Protein AF-A0A957V9G7-F1 (afdb_monomer_lite)

Secondary structure (DSSP, 8-state):
-HHHHHHHHHHHHHHHTT-----SS-THHHHHHTS-S-----HHHHHHHHHHSTT------TT------------TT-TTHHHHHHHHHHHTSHHHHHHHHHHS-PPP--HHHHHHHH--

pLDDT: mean 94.63, std 2.36, range [88.06, 98.31]

Structure (mmCIF, N/CA/C/O backbone):
data_AF-A0A957V9G7-F1
#
_entry.id   AF-A0A957V9G7-F1
#
loop_
_atom_site.group_PDB
_atom_site.id
_atom_site.type_symbol
_atom_site.label_atom_id
_atom_site.label_alt_id
_atom_site.label_comp_id
_atom_site.label_asym_id
_atom_site.label_entity_id
_atom_site.label_seq_id
_atom_site.pdbx_PDB_ins_code
_atom_site.Cartn_x
_atom_site.Cartn_y
_atom_site.Cartn_z
_atom_site.occupancy
_atom_site.B_iso_or_equiv
_atom_site.auth_seq_id
_atom_site.auth_comp_id
_atom_site.auth_asym_id
_atom_site.auth_atom_id
_atom_site.pdbx_PDB_model_num
ATOM 1 N N . ASP A 1 1 ? 14.488 5.358 18.021 1.00 90.38 1 ASP A N 1
ATOM 2 C CA . ASP A 1 1 ? 15.607 5.145 18.964 1.00 90.38 1 ASP A CA 1
ATOM 3 C C . ASP A 1 1 ? 15.420 3.796 19.667 1.00 90.38 1 ASP A C 1
ATOM 5 O O . ASP A 1 1 ? 14.265 3.418 19.847 1.00 90.38 1 ASP A O 1
ATOM 9 N N . PRO A 1 2 ? 16.468 3.034 20.044 1.00 94.69 2 PRO A N 1
ATOM 10 C CA . PRO A 1 2 ? 16.314 1.874 20.930 1.00 94.69 2 PRO A CA 1
ATOM 11 C C . PRO A 1 2 ? 15.435 2.131 22.168 1.00 94.69 2 PRO A C 1
ATOM 13 O O . PRO A 1 2 ? 14.643 1.268 22.539 1.00 94.69 2 PRO A O 1
ATOM 16 N N . ALA A 1 3 ? 15.506 3.324 22.765 1.00 96.50 3 ALA A N 1
ATOM 17 C CA . ALA A 1 3 ? 14.647 3.716 23.879 1.00 96.50 3 ALA A CA 1
ATOM 18 C C . ALA A 1 3 ? 13.158 3.788 23.485 1.00 96.50 3 ALA A C 1
ATOM 20 O O . ALA A 1 3 ? 12.301 3.333 24.242 1.00 96.50 3 ALA A O 1
ATOM 21 N N . ASP A 1 4 ? 12.842 4.285 22.284 1.00 95.44 4 ASP A N 1
ATOM 22 C CA . ASP A 1 4 ? 11.466 4.300 21.765 1.00 95.44 4 ASP A CA 1
ATOM 23 C C . ASP A 1 4 ? 10.943 2.878 21.524 1.00 95.44 4 ASP A C 1
ATOM 25 O O . ASP A 1 4 ? 9.774 2.594 21.783 1.00 95.44 4 ASP A O 1
ATOM 29 N N . LEU A 1 5 ? 11.810 1.975 21.042 1.00 95.75 5 LEU A N 1
ATOM 30 C CA . LEU A 1 5 ? 11.458 0.574 20.793 1.00 95.75 5 LEU A CA 1
ATOM 31 C C . LEU A 1 5 ? 11.106 -0.160 22.095 1.00 95.75 5 LEU A C 1
ATOM 33 O O . LEU A 1 5 ? 10.117 -0.891 22.144 1.00 95.75 5 LEU A O 1
ATOM 37 N N . GLU A 1 6 ? 11.858 0.076 23.170 1.00 96.69 6 GLU A N 1
ATOM 38 C CA . GLU A 1 6 ? 11.516 -0.471 24.487 1.00 96.69 6 GLU A CA 1
ATOM 39 C C . GLU A 1 6 ? 10.231 0.157 25.050 1.00 96.69 6 GLU A C 1
ATOM 41 O O . GLU A 1 6 ? 9.408 -0.540 25.645 1.00 96.69 6 GLU A O 1
ATOM 46 N N . ALA A 1 7 ? 9.999 1.451 24.805 1.00 96.38 7 ALA A N 1
ATOM 47 C CA . ALA A 1 7 ? 8.793 2.141 25.258 1.00 96.38 7 ALA A CA 1
ATOM 48 C C . ALA A 1 7 ? 7.510 1.708 24.513 1.00 96.38 7 ALA A C 1
ATOM 50 O O . ALA A 1 7 ? 6.430 1.694 25.111 1.00 96.38 7 ALA A O 1
ATOM 51 N N . ILE A 1 8 ? 7.593 1.358 23.222 1.00 96.50 8 ILE A N 1
ATOM 52 C CA . ILE A 1 8 ? 6.430 0.950 22.409 1.00 96.50 8 ILE A CA 1
ATOM 53 C C . ILE A 1 8 ? 6.063 -0.526 22.603 1.00 96.50 8 ILE A C 1
ATOM 55 O O . ILE A 1 8 ? 4.892 -0.891 22.503 1.00 96.50 8 ILE A O 1
ATOM 59 N N . LYS A 1 9 ? 7.039 -1.377 22.936 1.00 96.75 9 LYS A N 1
ATOM 60 C CA . LYS A 1 9 ? 6.864 -2.824 23.107 1.00 96.75 9 LYS A CA 1
ATOM 61 C C . LYS A 1 9 ? 5.698 -3.230 24.025 1.00 96.75 9 LYS A C 1
ATOM 63 O O . LYS A 1 9 ? 4.882 -4.037 23.577 1.00 96.75 9 LYS A O 1
ATOM 68 N N . PRO A 1 10 ? 5.537 -2.701 25.258 1.00 97.50 10 PRO A N 1
ATOM 69 C CA . PRO A 1 10 ? 4.394 -3.067 26.099 1.00 97.50 10 PRO A CA 1
ATOM 70 C C . PRO A 1 10 ? 3.053 -2.653 25.477 1.00 97.50 10 PRO A C 1
ATOM 72 O O . PRO A 1 10 ? 2.090 -3.410 25.554 1.00 97.50 10 PRO A O 1
ATOM 75 N N . LYS A 1 11 ? 3.000 -1.507 24.784 1.00 96.94 11 LYS A N 1
ATOM 76 C CA . LYS A 1 11 ? 1.785 -1.049 24.093 1.00 96.94 11 LYS A CA 1
ATOM 77 C C . LYS A 1 11 ? 1.403 -1.987 22.948 1.00 96.94 11 LYS A C 1
ATOM 79 O O . LYS A 1 11 ? 0.229 -2.302 22.789 1.00 96.94 11 LYS A O 1
ATOM 84 N N . LEU A 1 12 ? 2.385 -2.468 22.183 1.00 96.06 12 LEU A N 1
ATOM 85 C CA . LEU A 1 12 ? 2.150 -3.462 21.131 1.00 96.06 12 LEU A CA 1
ATOM 86 C C . LEU A 1 12 ? 1.688 -4.802 21.712 1.00 96.06 12 LEU A C 1
ATOM 88 O O . LEU A 1 12 ? 0.778 -5.409 21.162 1.00 96.06 12 LEU A O 1
ATOM 92 N N . HIS A 1 13 ? 2.254 -5.246 22.838 1.00 96.94 13 HIS A N 1
ATOM 93 C CA . HIS A 1 13 ? 1.790 -6.463 23.513 1.00 96.94 13 HIS A CA 1
ATOM 94 C C . HIS A 1 13 ? 0.329 -6.378 23.962 1.00 96.94 13 HIS A C 1
ATOM 96 O O . HIS A 1 13 ? -0.375 -7.386 23.918 1.00 96.94 13 HIS A O 1
ATOM 102 N N . ASP A 1 14 ? -0.129 -5.203 24.389 1.00 97.50 14 ASP A N 1
ATOM 103 C CA . ASP A 1 14 ? -1.538 -4.994 24.709 1.00 97.50 14 ASP A CA 1
ATOM 104 C C . ASP A 1 14 ? -2.408 -4.919 23.451 1.00 97.50 14 ASP A C 1
ATOM 106 O O . ASP A 1 14 ? -3.456 -5.560 23.416 1.00 97.50 14 ASP A O 1
ATOM 110 N N . LEU A 1 15 ? -1.950 -4.230 22.400 1.00 95.69 15 LEU A N 1
ATOM 111 C CA . LEU A 1 15 ? -2.662 -4.131 21.122 1.00 95.69 15 LEU A CA 1
ATOM 112 C C . LEU A 1 15 ? -2.888 -5.502 20.473 1.00 95.69 15 LEU A C 1
ATOM 114 O O . LEU A 1 15 ? -4.001 -5.797 20.055 1.00 95.69 15 LEU A O 1
ATOM 118 N N . VAL A 1 16 ? -1.857 -6.353 20.423 1.00 96.50 16 VAL A N 1
ATOM 119 C CA . VAL A 1 16 ? -1.905 -7.675 19.768 1.00 96.50 16 VAL A CA 1
ATOM 120 C C . VAL A 1 16 ? -3.017 -8.566 20.330 1.00 96.50 16 VAL A C 1
ATOM 122 O O . VAL A 1 16 ? -3.551 -9.393 19.604 1.00 96.50 16 VAL A O 1
ATOM 125 N N . LYS A 1 17 ? -3.421 -8.383 21.593 1.00 96.19 17 LYS A N 1
ATOM 126 C CA . LYS A 1 17 ? -4.532 -9.143 22.197 1.00 96.19 17 LYS A CA 1
ATOM 127 C C . LYS A 1 17 ? -5.887 -8.853 21.543 1.00 96.19 17 LYS A C 1
ATOM 129 O O . LYS A 1 17 ? -6.791 -9.667 21.676 1.00 96.19 17 LYS A O 1
ATOM 134 N N . ALA A 1 18 ? -6.029 -7.695 20.899 1.00 95.19 18 ALA A N 1
ATOM 135 C CA . ALA A 1 18 ? -7.222 -7.278 20.169 1.00 95.19 18 ALA A CA 1
ATOM 136 C C . AL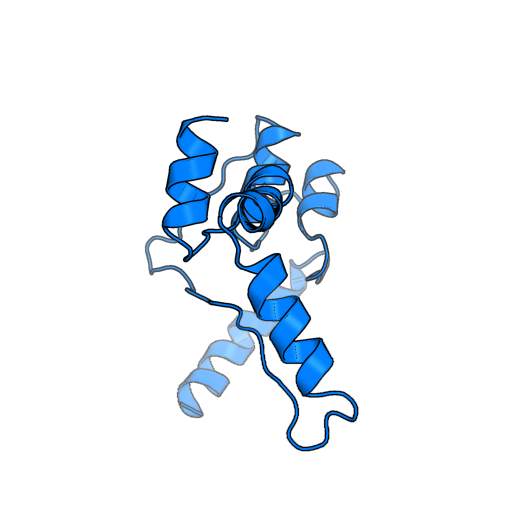A A 1 18 ? -7.070 -7.435 18.645 1.00 95.19 18 ALA A C 1
ATOM 138 O O . ALA A 1 18 ? -7.964 -7.038 17.903 1.00 95.19 18 ALA A O 1
ATOM 139 N N . VAL A 1 19 ? -5.939 -7.967 18.166 1.00 95.88 19 VAL A N 1
ATOM 140 C CA . VAL A 1 19 ? -5.715 -8.193 16.736 1.00 95.88 19 VAL A CA 1
ATOM 141 C C . VAL A 1 19 ? -6.269 -9.557 16.353 1.00 95.88 19 VAL A C 1
ATOM 143 O O . VAL A 1 19 ? -5.783 -10.577 16.834 1.00 95.88 19 VAL A O 1
ATOM 146 N N . GLU A 1 20 ? -7.246 -9.558 15.451 1.00 95.12 20 GLU A N 1
ATOM 147 C CA . GLU A 1 20 ? -7.819 -10.789 14.898 1.00 95.12 20 GLU A CA 1
ATOM 148 C C . GLU A 1 20 ? -6.851 -11.472 13.920 1.00 95.12 20 GLU A C 1
ATOM 150 O O . GLU A 1 20 ? -6.634 -12.680 13.975 1.00 95.12 20 GLU A O 1
ATOM 155 N N . LEU A 1 21 ? -6.217 -10.694 13.037 1.00 95.31 21 LEU A N 1
ATOM 156 C CA . LEU A 1 21 ? -5.309 -11.214 12.017 1.00 95.31 21 LEU A CA 1
ATOM 157 C C . LEU A 1 21 ? -4.264 -10.190 11.579 1.00 95.31 21 LEU A C 1
ATOM 159 O O . LEU A 1 21 ? -4.445 -8.978 11.698 1.00 95.31 21 LEU A O 1
ATOM 163 N N . PHE A 1 22 ? -3.185 -10.714 11.004 1.00 96.25 22 PHE A N 1
ATOM 164 C CA . PHE A 1 22 ? -2.185 -9.947 10.274 1.00 96.25 22 PHE A CA 1
ATOM 165 C C . PHE A 1 22 ? -2.221 -10.377 8.812 1.00 96.25 22 PHE A C 1
ATOM 167 O O . PHE A 1 22 ? -1.896 -11.521 8.498 1.00 96.25 22 PHE A O 1
ATOM 174 N N . ASP A 1 23 ? -2.597 -9.456 7.931 1.00 95.50 23 ASP A N 1
ATOM 175 C CA . ASP A 1 23 ? -2.627 -9.667 6.488 1.00 95.50 23 ASP A CA 1
ATOM 176 C C . ASP A 1 23 ? -2.081 -8.421 5.789 1.00 95.50 23 ASP A C 1
ATOM 178 O O . ASP A 1 23 ? -2.452 -7.292 6.111 1.00 95.50 23 ASP A O 1
ATOM 182 N N . SER A 1 24 ? -1.153 -8.633 4.862 1.00 93.44 24 SER A N 1
ATOM 183 C CA . SER A 1 24 ? -0.547 -7.575 4.054 1.00 93.44 24 SER A CA 1
ATOM 184 C C . SER A 1 24 ? -0.773 -7.778 2.555 1.00 93.44 24 SER A C 1
ATOM 186 O O . SER A 1 24 ? -0.358 -6.930 1.773 1.00 93.44 24 SER A O 1
ATOM 188 N N . ASP A 1 25 ? -1.430 -8.872 2.163 1.00 92.19 25 ASP A N 1
ATOM 189 C CA . ASP A 1 25 ? -1.768 -9.182 0.775 1.00 92.19 25 ASP A CA 1
ATOM 190 C C . ASP A 1 25 ? -3.121 -8.559 0.403 1.00 92.19 25 ASP A C 1
ATOM 192 O O . ASP A 1 25 ? -3.197 -7.720 -0.493 1.00 92.19 25 ASP A O 1
ATOM 196 N N . SER A 1 26 ? -4.187 -8.887 1.147 1.00 92.75 26 SER A N 1
ATOM 197 C CA . SER A 1 26 ? -5.536 -8.360 0.888 1.00 92.75 26 SER A CA 1
ATOM 198 C C . SER A 1 26 ? -6.317 -8.074 2.180 1.00 92.75 26 SER A C 1
ATOM 200 O O . SER A 1 26 ? -7.396 -8.637 2.402 1.00 92.75 26 SER A O 1
ATOM 202 N N . PRO A 1 27 ? -5.851 -7.130 3.022 1.00 93.19 27 PRO A N 1
ATOM 203 C CA . PRO A 1 27 ? -6.463 -6.868 4.324 1.00 93.19 27 PRO A CA 1
ATOM 204 C C . PRO A 1 27 ? -7.915 -6.363 4.241 1.00 93.19 27 PRO A C 1
ATOM 206 O O . PRO A 1 27 ? -8.649 -6.445 5.227 1.00 93.19 27 PRO A O 1
ATOM 209 N N . LYS A 1 28 ? -8.377 -5.880 3.074 1.00 94.69 28 LYS A N 1
ATOM 210 C CA . LYS A 1 28 ? -9.794 -5.539 2.851 1.00 94.69 28 LYS A CA 1
ATOM 211 C C . LYS A 1 28 ? -10.734 -6.737 2.988 1.00 94.69 28 LYS A C 1
ATOM 213 O O . LYS A 1 28 ? -11.891 -6.547 3.350 1.00 94.69 28 LYS A O 1
ATOM 218 N N . THR A 1 29 ? -10.262 -7.953 2.705 1.00 96.06 29 THR A N 1
ATOM 219 C CA . THR A 1 29 ? -11.105 -9.153 2.624 1.00 96.06 29 THR A CA 1
ATOM 220 C C . THR A 1 29 ? -11.772 -9.465 3.959 1.00 96.06 29 THR A C 1
ATOM 222 O O . THR A 1 29 ? -12.971 -9.726 3.987 1.00 96.06 29 THR A O 1
ATOM 225 N N . ALA A 1 30 ? -11.030 -9.359 5.063 1.00 95.19 30 ALA A N 1
ATOM 226 C CA . ALA A 1 30 ? -11.573 -9.582 6.399 1.00 95.19 30 ALA A CA 1
ATOM 227 C C . ALA A 1 30 ? -12.617 -8.530 6.805 1.00 95.19 30 ALA A C 1
ATOM 229 O O . ALA A 1 30 ? -13.604 -8.864 7.456 1.00 95.19 30 ALA A O 1
ATOM 230 N N . LEU A 1 31 ? -12.437 -7.269 6.386 1.00 94.50 31 LEU A N 1
ATOM 231 C CA . LEU A 1 31 ? -13.449 -6.231 6.599 1.00 94.50 31 LEU A CA 1
ATOM 232 C C . LEU A 1 31 ? -14.712 -6.541 5.792 1.00 94.50 31 LEU A C 1
ATOM 234 O O . LEU A 1 31 ? -15.805 -6.56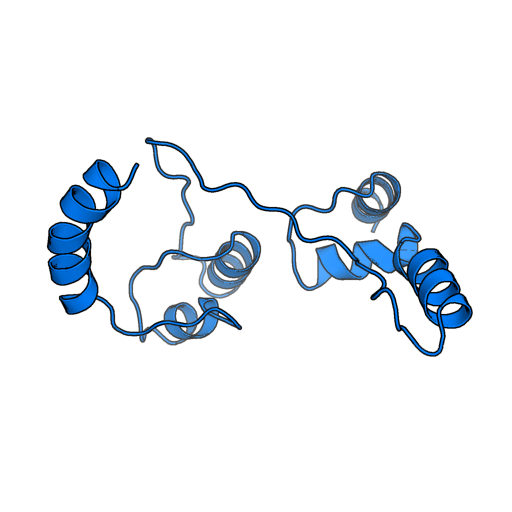3 6.339 1.00 94.50 31 LEU A O 1
ATOM 238 N N . ILE A 1 32 ? -14.576 -6.836 4.498 1.00 95.81 32 ILE A N 1
ATOM 239 C CA . ILE A 1 32 ? -15.724 -7.118 3.621 1.00 95.81 32 ILE A CA 1
ATOM 240 C C . ILE A 1 32 ? -16.512 -8.346 4.104 1.00 95.81 32 ILE A C 1
ATOM 242 O O . ILE A 1 32 ? -17.741 -8.347 4.046 1.00 95.81 32 ILE A O 1
ATOM 246 N N . ALA A 1 33 ? -15.822 -9.373 4.606 1.00 95.44 33 ALA A N 1
ATOM 247 C CA . ALA A 1 33 ? -16.441 -10.572 5.167 1.00 95.44 33 ALA A CA 1
ATOM 248 C C . ALA A 1 33 ? -17.130 -10.336 6.526 1.00 95.44 33 ALA A C 1
ATOM 250 O O . ALA A 1 33 ? -17.975 -11.137 6.925 1.00 95.44 33 ALA A O 1
ATOM 251 N N . GLY A 1 34 ? -16.803 -9.241 7.220 1.00 94.12 34 GLY A N 1
ATOM 252 C CA . GLY A 1 34 ? -17.272 -8.964 8.578 1.00 94.12 34 GLY A CA 1
ATOM 253 C C . GLY A 1 34 ? -16.487 -9.693 9.674 1.00 94.12 34 GLY A C 1
ATOM 254 O O . GLY A 1 34 ? -16.921 -9.688 10.823 1.00 94.12 34 GLY A O 1
ATOM 255 N N . ASP A 1 35 ? -15.339 -10.288 9.337 1.00 94.31 35 ASP A N 1
ATOM 256 C CA . ASP A 1 35 ? -14.439 -10.947 10.293 1.00 94.31 35 ASP A CA 1
ATOM 257 C C . ASP A 1 35 ? -13.681 -9.923 11.158 1.00 94.31 35 ASP A C 1
ATOM 259 O O . ASP A 1 35 ? -13.260 -10.228 12.271 1.00 94.31 35 ASP A O 1
ATOM 263 N N . ALA A 1 36 ? -13.531 -8.686 10.666 1.00 93.50 36 ALA A N 1
ATOM 264 C CA . ALA A 1 36 ? -12.962 -7.564 11.406 1.00 93.50 36 ALA A CA 1
ATOM 265 C C . ALA A 1 36 ? -13.846 -6.309 11.298 1.00 93.50 36 ALA A C 1
ATOM 267 O O . ALA A 1 36 ? -14.387 -5.992 10.240 1.00 93.50 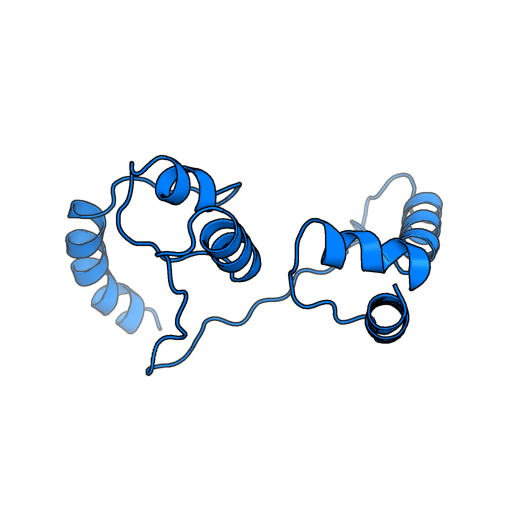36 ALA A O 1
ATOM 268 N N . GLU A 1 37 ? -13.966 -5.558 12.398 1.00 92.50 37 GLU A N 1
ATOM 269 C CA . GLU A 1 37 ? -14.776 -4.328 12.456 1.00 92.50 37 GLU A CA 1
ATOM 270 C C . GLU A 1 37 ? -13.988 -3.076 12.031 1.00 92.50 37 GLU A C 1
ATOM 272 O O . GLU A 1 37 ? -14.545 -2.134 11.468 1.00 92.50 37 GLU A O 1
ATOM 277 N N . MET A 1 38 ? -12.675 -3.067 12.276 1.00 93.94 38 MET A N 1
ATOM 278 C CA . MET A 1 38 ? -11.758 -1.990 11.904 1.00 93.94 38 MET A CA 1
ATOM 279 C C . MET A 1 38 ? -10.345 -2.534 11.685 1.00 93.94 38 MET A C 1
ATOM 281 O O . MET A 1 38 ? -9.999 -3.605 12.182 1.00 93.94 38 MET A O 1
ATOM 285 N N . GLY A 1 39 ? -9.500 -1.779 10.982 1.00 93.75 39 GLY A N 1
ATOM 286 C CA . GLY A 1 39 ? -8.114 -2.176 10.759 1.00 93.75 39 GLY A CA 1
ATOM 287 C C . GLY A 1 39 ? -7.226 -1.040 10.267 1.00 93.75 39 GLY A C 1
ATOM 288 O O . GLY A 1 39 ? -7.703 0.001 9.812 1.00 93.75 39 GLY A O 1
ATOM 289 N N . VAL A 1 40 ? -5.915 -1.265 10.347 1.00 94.25 40 VAL A N 1
ATOM 290 C CA . VAL A 1 40 ? -4.904 -0.434 9.684 1.00 94.25 40 VAL A CA 1
ATOM 291 C C . VAL A 1 40 ? -4.640 -1.043 8.314 1.00 94.25 40 VAL A C 1
ATOM 293 O O . VAL A 1 40 ? -4.102 -2.142 8.219 1.00 94.25 40 VAL A O 1
ATOM 296 N N . LEU A 1 41 ? -5.067 -0.349 7.261 1.00 94.31 41 LEU A N 1
ATOM 297 C CA . LEU A 1 41 ? -5.025 -0.842 5.886 1.00 94.31 41 LEU A CA 1
ATOM 298 C C . LEU A 1 41 ? -4.174 0.063 4.998 1.00 94.31 41 LEU A C 1
ATOM 300 O O . LEU A 1 41 ? -4.049 1.267 5.235 1.00 94.31 41 LEU A O 1
ATOM 304 N N . TRP A 1 42 ? -3.664 -0.511 3.910 1.00 94.56 42 TRP A N 1
ATOM 305 C CA . TRP A 1 42 ? -3.154 0.267 2.789 1.00 94.56 42 TRP A CA 1
ATOM 306 C C . TRP A 1 42 ? -4.284 1.094 2.159 1.00 94.56 42 TRP A C 1
ATOM 308 O O . TRP A 1 42 ? -5.431 0.654 2.081 1.00 94.56 42 TRP A O 1
ATOM 318 N N . ASN A 1 43 ? -3.992 2.315 1.707 1.00 92.00 43 ASN A N 1
ATOM 319 C CA . ASN A 1 43 ? -5.043 3.271 1.340 1.00 92.00 43 ASN A CA 1
ATOM 320 C C . ASN A 1 43 ? -5.917 2.806 0.159 1.00 92.00 43 ASN A C 1
ATOM 322 O O . ASN A 1 43 ? -7.118 3.072 0.165 1.00 92.00 43 ASN A O 1
ATOM 326 N N . ALA A 1 44 ? -5.358 2.102 -0.833 1.00 93.50 44 ALA A N 1
ATOM 327 C CA . ALA A 1 44 ? -6.174 1.553 -1.917 1.00 93.50 44 ALA A CA 1
ATOM 328 C C . ALA A 1 44 ? -7.060 0.400 -1.436 1.00 93.50 44 ALA A C 1
ATOM 330 O O . ALA A 1 44 ? -8.218 0.341 -1.830 1.00 93.50 44 ALA A O 1
ATOM 331 N N . GLU A 1 45 ? -6.561 -0.457 -0.541 1.00 95.38 45 GLU A N 1
ATOM 332 C CA . GLU A 1 45 ? -7.336 -1.542 0.075 1.00 95.38 45 GLU A CA 1
ATOM 333 C C . GLU A 1 45 ? -8.528 -0.995 0.869 1.00 95.38 45 GLU A C 1
ATOM 335 O O . GLU A 1 45 ? -9.652 -1.464 0.704 1.00 95.38 45 GLU A O 1
ATOM 340 N N . ALA A 1 46 ? -8.313 0.061 1.659 1.00 93.75 46 ALA A N 1
ATOM 341 C CA . ALA A 1 46 ? -9.386 0.749 2.374 1.00 93.75 46 ALA A CA 1
ATOM 342 C C . ALA A 1 46 ? -10.412 1.383 1.413 1.00 93.75 46 ALA A C 1
ATOM 344 O O . ALA A 1 46 ? -11.625 1.324 1.642 1.00 93.75 46 ALA A O 1
ATOM 345 N N . MET A 1 47 ? -9.950 1.966 0.301 1.00 92.56 47 MET A N 1
ATOM 346 C CA . MET A 1 47 ? -10.853 2.503 -0.716 1.00 92.56 47 MET A CA 1
ATOM 347 C C . MET A 1 47 ? -11.647 1.403 -1.434 1.00 92.56 47 MET A C 1
ATOM 349 O O . MET A 1 47 ? -12.829 1.590 -1.700 1.00 92.56 47 MET A O 1
ATOM 353 N N . LEU A 1 48 ? -11.040 0.255 -1.728 1.00 93.94 48 LEU A N 1
ATOM 354 C CA . LEU A 1 48 ? -11.747 -0.892 -2.299 1.00 93.94 48 LEU A CA 1
ATOM 355 C C . LEU A 1 48 ? -12.792 -1.444 -1.314 1.00 93.94 48 LEU A C 1
ATOM 357 O O . LEU A 1 48 ? -13.943 -1.620 -1.704 1.00 93.94 48 LEU A O 1
ATOM 361 N N . ALA A 1 49 ? -12.446 -1.590 -0.030 1.00 95.00 49 ALA A N 1
ATOM 362 C CA . ALA A 1 49 ? -13.387 -2.009 1.012 1.00 95.00 49 ALA A CA 1
ATOM 363 C C . ALA A 1 49 ? -14.608 -1.077 1.101 1.00 95.00 49 ALA A C 1
ATOM 365 O O . ALA A 1 49 ? -15.744 -1.541 1.096 1.00 95.00 49 ALA A O 1
ATOM 366 N N . SER A 1 50 ? -14.386 0.243 1.126 1.00 93.44 50 SER A N 1
ATOM 367 C CA . SER A 1 50 ? -15.473 1.241 1.169 1.00 93.44 50 SER A CA 1
ATOM 368 C C . SER A 1 50 ? -16.317 1.310 -0.110 1.00 93.44 50 SER A C 1
ATOM 370 O O . SER A 1 50 ? -17.480 1.708 -0.048 1.00 93.44 50 SER A O 1
ATOM 372 N N . ARG A 1 51 ? -15.777 0.907 -1.271 1.00 92.69 51 ARG A N 1
ATOM 373 C CA . ARG A 1 51 ? -16.562 0.768 -2.512 1.00 92.69 51 ARG A CA 1
ATOM 374 C C . ARG A 1 51 ? -17.516 -0.422 -2.441 1.00 92.69 51 ARG A C 1
ATOM 376 O O . ARG A 1 51 ? -18.632 -0.320 -2.943 1.00 92.69 51 ARG A O 1
ATOM 383 N N . GLU A 1 52 ? -17.080 -1.529 -1.847 1.00 94.94 52 GLU A N 1
ATOM 384 C CA . GLU A 1 52 ? -17.884 -2.752 -1.729 1.00 94.94 52 GLU A CA 1
ATOM 385 C C . GLU A 1 52 ? -18.882 -2.697 -0.568 1.00 94.94 52 GLU A C 1
ATOM 387 O O . GLU A 1 52 ? -20.026 -3.127 -0.710 1.00 94.94 52 GLU A O 1
ATOM 392 N N . VAL A 1 53 ? -18.474 -2.121 0.562 1.00 95.56 53 VAL A N 1
ATOM 393 C CA . VAL A 1 53 ? -19.287 -1.979 1.772 1.00 95.56 53 VAL A CA 1
ATOM 394 C C . VAL A 1 53 ? -19.371 -0.488 2.134 1.00 95.56 53 VAL A C 1
ATOM 396 O O . VAL A 1 53 ? -18.520 0.025 2.864 1.00 95.56 53 VAL A O 1
ATOM 399 N N . PRO A 1 54 ? -20.405 0.238 1.653 1.00 93.81 54 PRO A N 1
ATOM 400 C CA . PRO A 1 54 ? -20.493 1.701 1.771 1.00 93.81 54 PRO A CA 1
ATOM 401 C C . PRO A 1 54 ? -20.578 2.254 3.199 1.00 93.81 54 PRO A C 1
ATOM 403 O O . PRO A 1 54 ? -20.458 3.462 3.395 1.00 93.81 54 PRO A O 1
ATOM 406 N N . SER A 1 55 ? -20.824 1.402 4.199 1.00 93.62 55 SER A N 1
ATOM 407 C CA . SER A 1 55 ? -20.785 1.791 5.611 1.00 93.62 55 SER A CA 1
ATOM 408 C C . SER A 1 55 ? -19.364 1.970 6.144 1.00 93.62 55 SER A C 1
ATOM 410 O O . SER A 1 55 ? -19.198 2.613 7.179 1.00 93.62 55 SER A O 1
ATOM 412 N N . TYR A 1 56 ? -18.342 1.426 5.473 1.00 94.44 56 TYR A N 1
ATOM 413 C CA . TYR A 1 56 ? -16.959 1.637 5.880 1.00 94.44 56 TYR A CA 1
ATOM 414 C C . TYR A 1 56 ? -16.447 2.999 5.440 1.00 94.44 56 TYR A C 1
ATOM 416 O O . TYR A 1 56 ? -16.495 3.380 4.271 1.00 94.44 56 TYR A O 1
ATOM 424 N N . THR A 1 57 ? -15.873 3.708 6.403 1.00 91.94 57 THR A N 1
ATOM 425 C CA . THR A 1 57 ? -15.160 4.959 6.184 1.00 91.94 57 THR A CA 1
ATOM 426 C C . THR A 1 57 ? -13.689 4.750 6.477 1.00 91.94 57 THR A C 1
ATOM 428 O O . THR A 1 57 ? -13.335 4.171 7.503 1.00 91.94 57 THR A O 1
ATOM 431 N N . TRP A 1 58 ? -12.832 5.275 5.615 1.00 90.94 58 TRP A N 1
ATOM 432 C CA . TRP A 1 58 ? -11.402 5.335 5.867 1.00 90.94 58 TRP A CA 1
ATOM 433 C C . TRP A 1 58 ? -11.035 6.747 6.331 1.00 90.94 58 TRP A C 1
ATOM 435 O O . TRP A 1 58 ? -11.629 7.735 5.892 1.00 90.94 58 TRP A O 1
ATOM 445 N N . VAL A 1 59 ? -10.084 6.842 7.258 1.00 92.12 59 VAL A N 1
ATOM 446 C CA . VAL A 1 59 ? -9.659 8.108 7.862 1.00 92.12 59 VAL A CA 1
ATOM 447 C C . VAL A 1 59 ? -8.144 8.149 7.970 1.00 92.12 59 VAL A C 1
ATOM 449 O O . VAL A 1 59 ? -7.495 7.115 8.124 1.00 92.12 59 VAL A O 1
ATOM 452 N N . PHE A 1 60 ? -7.584 9.353 7.924 1.00 92.19 60 PHE A N 1
ATOM 453 C CA . PHE A 1 60 ? -6.191 9.560 8.288 1.00 92.19 60 PHE A CA 1
ATOM 454 C C . PHE A 1 60 ? -6.078 9.843 9.790 1.00 92.19 60 PHE A C 1
ATOM 456 O O . PHE A 1 60 ? -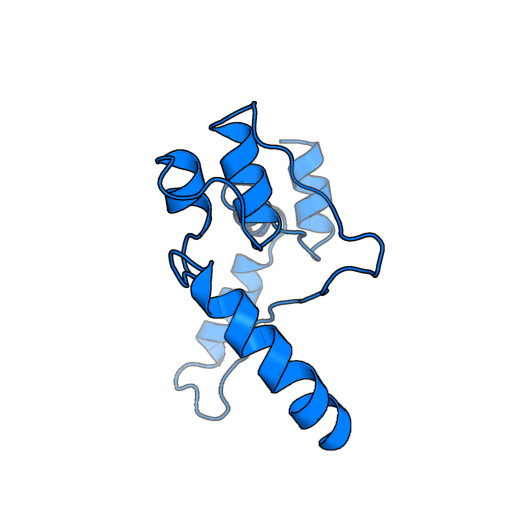6.861 10.651 10.303 1.00 92.19 60 PHE A O 1
ATOM 463 N N . PRO A 1 61 ? -5.124 9.215 10.502 1.00 92.31 61 PRO A N 1
ATOM 464 C CA . PRO A 1 61 ? -4.895 9.512 11.909 1.00 92.31 61 PRO A CA 1
ATOM 465 C C . PRO A 1 61 ? -4.464 10.971 12.108 1.00 92.31 61 PRO A C 1
ATOM 467 O O . PRO A 1 61 ? -3.695 11.527 11.320 1.00 92.31 61 PRO A O 1
ATOM 470 N N . SER A 1 62 ? -4.956 11.599 13.175 1.00 94.94 62 SER A N 1
ATOM 471 C CA . SER A 1 62 ? -4.704 13.017 13.482 1.00 94.94 62 SER A CA 1
ATOM 472 C C . SER A 1 62 ? -3.241 13.325 13.823 1.00 94.94 62 SER A C 1
ATOM 474 O O . SER A 1 62 ? -2.755 14.429 13.594 1.00 94.94 62 SER A O 1
ATOM 476 N N . GLU A 1 63 ? -2.541 12.330 14.355 1.00 92.75 63 GLU A N 1
ATOM 477 C CA . GLU A 1 63 ? -1.125 12.329 14.702 1.00 92.75 63 GLU A CA 1
ATOM 478 C C . GLU A 1 63 ? -0.209 12.221 13.475 1.00 92.75 63 GLU A C 1
ATOM 480 O O . GLU A 1 63 ? 1.002 12.417 13.589 1.00 92.75 63 GLU A O 1
ATOM 485 N N . GLY A 1 64 ? -0.782 11.938 12.303 1.00 91.25 64 GLY A N 1
ATOM 486 C CA . GLY A 1 64 ? -0.072 11.759 11.047 1.00 91.25 64 GLY A CA 1
ATOM 487 C C . GLY A 1 64 ? -0.246 10.361 10.461 1.00 91.25 64 GLY A C 1
ATOM 488 O O . GLY A 1 64 ? -0.629 9.405 11.131 1.00 91.25 64 GLY A O 1
ATOM 489 N N . GLN A 1 65 ? 0.056 10.255 9.171 1.00 88.62 65 GLN A N 1
ATOM 490 C CA . GLN A 1 65 ? -0.019 9.010 8.414 1.00 88.62 65 GLN A CA 1
ATOM 491 C C . GLN A 1 65 ? 1.376 8.493 8.065 1.00 88.62 65 GLN A C 1
ATOM 493 O O . GLN A 1 65 ? 2.315 9.265 7.850 1.00 88.62 65 GLN A O 1
ATOM 498 N N . PHE A 1 66 ? 1.485 7.176 7.931 1.00 88.06 66 PHE A N 1
ATOM 499 C CA . PHE A 1 66 ? 2.653 6.547 7.337 1.00 88.06 66 PHE A CA 1
ATOM 500 C C . PHE A 1 66 ? 2.592 6.689 5.811 1.00 88.06 66 PHE A C 1
ATOM 502 O O . PHE A 1 66 ? 1.702 6.138 5.163 1.00 88.06 66 PHE A O 1
ATOM 509 N N . ASN A 1 67 ? 3.533 7.442 5.241 1.00 90.81 67 ASN A N 1
ATOM 510 C CA . ASN A 1 67 ? 3.706 7.540 3.795 1.00 90.81 67 ASN A CA 1
ATOM 511 C C . ASN A 1 67 ? 4.697 6.484 3.314 1.00 90.81 67 ASN A C 1
ATOM 513 O O . ASN A 1 67 ? 5.713 6.232 3.961 1.00 90.81 67 ASN A O 1
ATOM 517 N N . TRP A 1 68 ? 4.428 5.931 2.141 1.00 92.31 68 TRP A N 1
ATOM 518 C CA . TRP A 1 68 ? 5.226 4.882 1.529 1.00 92.31 68 TRP A CA 1
ATOM 519 C C . TRP A 1 68 ? 5.235 5.057 0.011 1.00 92.31 68 TRP A C 1
ATOM 521 O O . TRP A 1 68 ? 4.413 5.782 -0.555 1.00 92.31 68 TRP A O 1
ATOM 531 N N . ALA A 1 69 ? 6.211 4.433 -0.637 1.00 93.62 69 ALA A N 1
ATOM 532 C CA . ALA A 1 69 ? 6.318 4.387 -2.082 1.00 93.62 69 ALA A CA 1
ATOM 533 C C . ALA A 1 69 ? 7.019 3.093 -2.480 1.00 93.62 69 ALA A C 1
ATOM 535 O O . ALA A 1 69 ? 8.090 2.788 -1.951 1.00 93.62 69 ALA A O 1
ATOM 536 N N . ASP A 1 70 ? 6.439 2.392 -3.446 1.00 92.94 70 ASP A N 1
ATOM 537 C CA . ASP A 1 70 ? 7.077 1.252 -4.087 1.00 92.94 70 ASP A CA 1
ATOM 538 C C . ASP A 1 70 ? 7.770 1.701 -5.370 1.00 92.94 70 ASP A C 1
ATOM 540 O O . ASP A 1 70 ? 7.285 2.560 -6.112 1.00 92.94 70 ASP A O 1
ATOM 544 N N . GLY A 1 71 ? 8.936 1.117 -5.625 1.00 93.00 71 GLY A N 1
ATOM 545 C CA . GLY A 1 71 ? 9.743 1.411 -6.796 1.00 93.00 71 GLY A CA 1
ATOM 546 C C . GLY A 1 71 ? 10.280 0.137 -7.419 1.00 93.00 71 GLY A C 1
ATOM 547 O O . GLY A 1 71 ? 10.627 -0.818 -6.725 1.00 93.00 71 GLY A O 1
ATOM 548 N N . TYR A 1 72 ? 10.382 0.137 -8.743 1.00 94.56 72 TYR A N 1
ATOM 549 C CA . TYR A 1 72 ? 11.063 -0.936 -9.447 1.00 94.56 72 TYR A CA 1
ATOM 550 C C . TYR A 1 72 ? 12.566 -0.888 -9.195 1.00 94.56 72 TYR A C 1
ATOM 552 O O . TYR A 1 72 ? 13.180 0.178 -9.213 1.00 94.56 72 TYR A O 1
ATOM 560 N N . MET A 1 73 ? 13.157 -2.067 -9.027 1.00 96.00 73 MET A N 1
ATOM 561 C CA . MET A 1 73 ? 14.595 -2.260 -8.887 1.00 96.00 73 MET A CA 1
ATOM 562 C C . MET A 1 73 ? 15.041 -3.369 -9.838 1.00 96.00 73 MET A C 1
ATOM 564 O O . MET A 1 73 ? 14.372 -4.394 -9.960 1.00 96.00 73 MET A O 1
ATOM 568 N N . ILE A 1 74 ? 16.186 -3.177 -10.493 1.00 97.44 74 ILE A N 1
ATOM 569 C CA . ILE A 1 74 ? 16.868 -4.233 -11.248 1.00 97.44 74 ILE A CA 1
ATOM 570 C C . ILE A 1 74 ? 17.992 -4.759 -10.357 1.00 97.44 74 ILE A C 1
ATOM 572 O O . ILE A 1 74 ? 18.849 -3.992 -9.920 1.00 97.44 74 ILE A O 1
ATOM 576 N N . LEU A 1 75 ? 17.973 -6.060 -10.063 1.00 97.19 75 LEU A N 1
ATOM 577 C CA . LEU A 1 75 ? 19.017 -6.693 -9.257 1.00 97.19 75 LEU A CA 1
ATOM 578 C C . LEU A 1 75 ? 20.364 -6.642 -9.987 1.00 97.19 75 LEU A C 1
ATOM 580 O O . LEU A 1 75 ? 20.416 -6.793 -11.206 1.00 97.19 75 LEU A O 1
ATOM 584 N N . ALA A 1 76 ? 21.457 -6.491 -9.234 1.00 97.56 76 ALA A N 1
ATOM 585 C CA . ALA A 1 76 ? 22.807 -6.392 -9.797 1.00 97.56 76 ALA A CA 1
ATOM 586 C C . ALA A 1 76 ? 23.189 -7.602 -10.671 1.00 97.56 76 ALA A C 1
ATOM 588 O O . ALA A 1 76 ? 23.924 -7.455 -11.642 1.00 97.56 76 ALA A O 1
ATOM 589 N N . GLU A 1 77 ? 22.654 -8.779 -10.345 1.00 97.69 77 GLU A N 1
ATOM 590 C CA . GLU A 1 77 ? 22.908 -10.046 -11.040 1.00 97.69 77 GLU A CA 1
ATOM 591 C C . GLU A 1 77 ? 21.728 -10.479 -11.929 1.00 97.69 77 GLU A C 1
ATOM 593 O O . GLU A 1 77 ? 21.595 -11.655 -12.264 1.00 97.69 77 GLU A O 1
ATOM 598 N N . ALA A 1 78 ? 20.832 -9.553 -12.299 1.00 97.62 78 ALA A N 1
ATOM 599 C CA . ALA A 1 78 ? 19.692 -9.877 -13.149 1.00 97.62 78 ALA A CA 1
ATOM 600 C C . ALA A 1 78 ? 20.173 -10.472 -14.493 1.00 97.62 78 ALA A C 1
ATOM 602 O O . ALA A 1 78 ? 20.930 -9.821 -15.214 1.00 97.62 78 ALA A O 1
ATOM 603 N N . PRO A 1 79 ? 19.722 -11.680 -14.880 1.00 97.50 79 PRO A N 1
ATOM 604 C CA . PRO A 1 79 ? 20.252 -12.377 -16.057 1.00 97.50 79 PRO A CA 1
ATOM 605 C C . PRO A 1 79 ? 19.813 -11.751 -17.392 1.00 97.50 79 PRO A C 1
ATOM 607 O O . PRO A 1 79 ? 20.403 -12.044 -18.431 1.00 97.50 79 PRO A O 1
ATOM 610 N N . HIS A 1 80 ? 18.785 -10.895 -17.371 1.00 98.06 80 HIS A N 1
ATOM 611 C CA . HIS A 1 80 ? 18.147 -10.298 -18.550 1.00 98.06 80 HIS A CA 1
ATOM 612 C C . HIS A 1 80 ? 17.848 -8.807 -18.322 1.00 98.06 80 HIS A C 1
ATOM 614 O O . HIS A 1 80 ? 16.695 -8.379 -18.232 1.00 98.06 80 HIS A O 1
ATOM 620 N N . VAL A 1 81 ? 18.904 -8.008 -18.152 1.00 98.00 81 VAL A N 1
ATOM 621 C CA . VAL A 1 81 ? 18.799 -6.567 -17.852 1.00 98.00 81 VAL A CA 1
ATOM 622 C C . VAL A 1 81 ? 18.104 -5.792 -18.978 1.00 98.00 81 VAL A C 1
ATOM 624 O O . VAL A 1 81 ? 17.305 -4.895 -18.718 1.00 98.00 81 VAL A O 1
ATOM 627 N N . ASP A 1 82 ? 18.370 -6.154 -20.229 1.00 98.12 82 ASP A N 1
ATOM 628 C CA . ASP A 1 82 ? 17.741 -5.576 -21.417 1.00 98.12 82 ASP A CA 1
ATOM 629 C C . ASP A 1 82 ? 16.219 -5.784 -21.430 1.00 98.12 82 ASP A C 1
ATOM 631 O O . ASP A 1 82 ? 15.465 -4.833 -21.648 1.00 98.12 82 ASP A O 1
ATOM 635 N N . ALA A 1 83 ? 15.759 -6.996 -21.114 1.00 98.31 83 ALA A N 1
ATOM 636 C CA . ALA A 1 83 ? 14.341 -7.311 -20.992 1.00 98.31 83 ALA A CA 1
ATOM 637 C C . ALA A 1 83 ? 13.680 -6.540 -19.837 1.00 98.31 83 ALA A C 1
ATOM 639 O O . ALA A 1 83 ? 12.565 -6.043 -19.994 1.00 98.31 83 ALA A O 1
ATOM 640 N N . ALA A 1 84 ? 14.372 -6.384 -18.702 1.00 98.25 84 ALA A N 1
ATOM 641 C CA . ALA A 1 84 ? 13.874 -5.589 -17.580 1.00 98.25 84 ALA A CA 1
ATOM 642 C C . ALA A 1 84 ? 13.675 -4.115 -17.974 1.00 98.25 84 ALA A C 1
ATOM 644 O O . ALA A 1 84 ? 12.616 -3.545 -17.712 1.00 98.25 84 ALA A O 1
ATOM 645 N N . TYR A 1 85 ? 14.643 -3.509 -18.671 1.00 98.12 85 TYR A N 1
ATOM 646 C CA . TYR A 1 85 ? 14.494 -2.147 -19.193 1.00 98.12 85 TYR A CA 1
ATOM 647 C C . TYR A 1 85 ? 13.377 -2.032 -20.232 1.00 98.12 85 TYR A C 1
ATOM 649 O O . TYR A 1 85 ? 12.612 -1.068 -20.196 1.00 98.12 85 TYR A O 1
ATOM 657 N N . ALA A 1 86 ? 13.252 -3.001 -21.142 1.00 98.31 86 ALA A N 1
ATOM 658 C CA . ALA A 1 86 ? 12.172 -3.015 -22.125 1.00 98.31 86 ALA A CA 1
ATOM 659 C C . ALA A 1 86 ? 10.795 -3.074 -21.446 1.00 98.31 86 ALA A C 1
ATOM 661 O O . ALA A 1 86 ? 9.892 -2.325 -21.8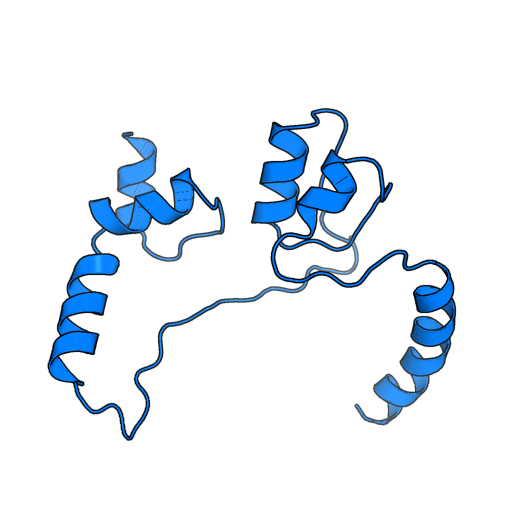19 1.00 98.31 86 ALA A O 1
ATOM 662 N N . TRP A 1 87 ? 10.652 -3.906 -20.411 1.00 97.88 87 TRP A N 1
ATOM 663 C CA . TRP A 1 87 ? 9.424 -4.000 -19.633 1.00 97.88 87 TRP A CA 1
ATOM 664 C C . TRP A 1 87 ? 9.110 -2.704 -18.886 1.00 97.88 87 TRP A C 1
ATOM 666 O O . TRP A 1 87 ? 7.983 -2.232 -18.979 1.00 97.88 87 TRP A O 1
ATOM 676 N N . LEU A 1 88 ? 10.090 -2.090 -18.214 1.00 97.31 88 LEU A N 1
ATOM 677 C CA . LEU A 1 88 ? 9.895 -0.806 -17.529 1.00 97.31 88 LEU A CA 1
ATOM 678 C C . LEU A 1 88 ? 9.474 0.300 -18.505 1.00 97.31 88 LEU A C 1
ATOM 680 O O . LEU A 1 88 ? 8.548 1.054 -18.224 1.00 97.31 88 LEU A O 1
ATOM 684 N N . ASN A 1 89 ? 10.107 0.371 -19.678 1.00 97.44 89 ASN A N 1
ATOM 685 C CA . ASN A 1 89 ? 9.748 1.344 -20.711 1.00 97.44 89 ASN A CA 1
ATOM 686 C C . ASN A 1 89 ? 8.325 1.147 -21.247 1.00 97.44 89 ASN A C 1
ATOM 688 O O . ASN A 1 89 ? 7.699 2.114 -21.676 1.00 97.44 89 ASN A O 1
ATOM 692 N N . TYR A 1 90 ? 7.826 -0.08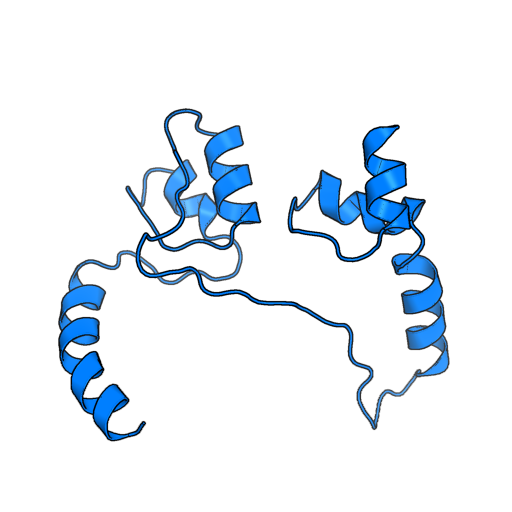9 -21.263 1.00 97.50 90 TYR A N 1
ATOM 693 C CA . TYR A 1 90 ? 6.460 -0.402 -21.669 1.00 97.50 90 TYR A CA 1
ATOM 694 C C . TYR A 1 90 ? 5.451 -0.137 -20.543 1.00 97.50 90 TYR A C 1
ATOM 696 O O . TYR A 1 90 ? 4.489 0.600 -20.740 1.00 97.50 90 TYR A O 1
ATOM 704 N N . SER A 1 91 ? 5.678 -0.697 -19.352 1.00 95.94 91 SER A N 1
ATOM 705 C CA . SER A 1 91 ? 4.729 -0.652 -18.234 1.00 95.94 91 SER A CA 1
ATOM 706 C C . SER A 1 91 ? 4.529 0.754 -17.670 1.00 95.94 91 SER A C 1
ATOM 708 O O . SER A 1 91 ? 3.463 1.047 -17.135 1.00 95.94 91 SER A O 1
ATOM 710 N N . LEU A 1 92 ? 5.522 1.636 -17.824 1.00 95.94 92 LEU A N 1
ATOM 711 C CA . LEU A 1 92 ? 5.465 3.031 -17.386 1.00 95.94 92 LEU A CA 1
ATOM 712 C C . LEU A 1 92 ? 4.872 3.991 -18.435 1.00 95.94 92 LEU A C 1
ATOM 714 O O . LEU A 1 92 ? 4.843 5.200 -18.196 1.00 95.94 92 LEU A O 1
ATOM 718 N N . GLN A 1 93 ? 4.390 3.512 -19.585 1.00 97.69 93 GLN A N 1
ATOM 719 C CA . GLN A 1 93 ? 3.624 4.359 -20.512 1.00 97.69 93 GLN A CA 1
ATOM 720 C C . GLN A 1 93 ? 2.300 4.773 -19.859 1.00 97.69 93 GLN A C 1
ATOM 722 O O . GLN A 1 93 ? 1.724 4.009 -19.093 1.00 97.69 93 GLN A O 1
ATOM 727 N N . GLY A 1 94 ? 1.820 5.996 -20.105 1.00 96.62 94 GLY A N 1
ATOM 728 C CA . GLY A 1 94 ? 0.660 6.538 -19.380 1.00 96.62 94 GLY A CA 1
ATOM 729 C C . GLY A 1 94 ? -0.624 5.717 -19.565 1.00 96.62 94 GLY A C 1
ATOM 730 O O . GLY A 1 94 ? -1.334 5.450 -18.600 1.00 96.62 94 GLY A O 1
ATOM 731 N N . ASP A 1 95 ? -0.869 5.263 -20.790 1.00 96.38 95 ASP A N 1
ATOM 732 C CA . ASP A 1 95 ? -1.993 4.417 -21.212 1.00 96.38 95 ASP A CA 1
ATOM 733 C C . ASP A 1 95 ? -1.858 2.941 -20.800 1.00 96.38 95 ASP A C 1
ATOM 735 O O . ASP A 1 95 ? -2.838 2.197 -20.835 1.00 96.38 95 ASP A O 1
ATOM 739 N N . VAL A 1 96 ? -0.679 2.522 -20.339 1.00 96.31 96 VAL A N 1
ATOM 740 C CA . VAL A 1 96 ? -0.474 1.211 -19.713 1.00 96.31 96 VAL A CA 1
ATOM 741 C C . VAL A 1 96 ? -0.568 1.334 -18.193 1.00 96.31 96 VAL A C 1
ATOM 743 O O . VAL A 1 96 ? -1.318 0.603 -17.550 1.00 96.31 96 VAL A O 1
ATOM 746 N N . PHE A 1 97 ? 0.134 2.298 -17.596 1.00 95.44 97 PHE A N 1
ATOM 747 C CA . PHE A 1 97 ? 0.248 2.411 -16.145 1.00 95.44 97 PHE A CA 1
ATOM 748 C C . PHE A 1 97 ? -1.051 2.884 -15.472 1.00 95.44 97 PHE A C 1
ATOM 750 O O . PHE A 1 97 ? -1.260 2.610 -14.289 1.00 95.44 97 PHE A O 1
ATOM 757 N N . TRP A 1 98 ? -1.966 3.548 -16.191 1.00 94.56 98 TRP A N 1
ATOM 758 C CA . TRP A 1 98 ? -3.283 3.878 -15.625 1.00 94.56 98 TRP A CA 1
ATOM 759 C C . TRP A 1 98 ? -4.114 2.629 -15.287 1.00 94.56 98 TRP A C 1
ATOM 761 O O . TRP A 1 98 ? -4.972 2.705 -14.413 1.00 94.56 98 TRP A O 1
ATOM 771 N N . LEU A 1 99 ? -3.850 1.473 -15.915 1.00 93.69 99 LEU A N 1
ATOM 772 C CA . LEU A 1 99 ? -4.545 0.224 -15.579 1.00 93.69 99 LEU A CA 1
ATOM 773 C C . LEU A 1 99 ? -4.350 -0.137 -14.101 1.00 93.69 99 LEU A C 1
ATOM 775 O O . LEU A 1 99 ? -5.274 -0.642 -13.470 1.00 93.69 99 LEU A O 1
ATOM 779 N N . MET A 1 100 ? -3.190 0.212 -13.529 1.00 91.44 100 MET A N 1
ATOM 780 C CA . MET A 1 100 ? -2.956 0.080 -12.093 1.00 91.44 100 MET A CA 1
ATOM 781 C C . MET A 1 100 ? -3.954 0.928 -11.301 1.00 91.44 100 MET A C 1
ATOM 783 O O . MET A 1 100 ? -4.622 0.382 -10.441 1.00 91.44 100 MET A O 1
ATOM 787 N N . LEU A 1 101 ? -4.152 2.207 -11.646 1.00 90.56 101 LEU A N 1
ATOM 788 C CA . LEU A 1 101 ? -5.123 3.086 -10.972 1.00 90.56 101 LEU A CA 1
ATOM 789 C C . LEU A 1 101 ? -6.560 2.556 -11.034 1.00 90.56 101 LEU A C 1
ATOM 791 O O . LEU A 1 101 ? -7.329 2.748 -10.092 1.00 90.56 101 LEU A O 1
ATOM 795 N N . ARG A 1 102 ? -6.929 1.939 -12.161 1.00 90.50 102 ARG A N 1
ATOM 796 C CA . ARG A 1 102 ? -8.265 1.378 -12.382 1.00 90.50 102 ARG A CA 1
ATOM 797 C C . ARG A 1 102 ? -8.544 0.222 -11.422 1.00 90.50 102 ARG A C 1
ATOM 799 O O . ARG A 1 102 ? -9.597 0.209 -10.787 1.00 90.50 102 ARG A O 1
ATOM 806 N N . ASP A 1 103 ? -7.602 -0.714 -11.327 1.00 90.56 103 ASP A N 1
ATOM 807 C CA . ASP A 1 103 ? -7.790 -1.976 -10.602 1.00 90.56 103 ASP A CA 1
ATOM 808 C C . ASP A 1 103 ? -7.369 -1.858 -9.126 1.00 90.56 103 ASP A C 1
ATOM 810 O O . ASP A 1 103 ? -8.073 -2.319 -8.230 1.00 90.56 103 ASP A O 1
ATOM 814 N N . PHE A 1 104 ? -6.258 -1.168 -8.869 1.00 91.44 104 PHE A N 1
ATOM 815 C CA . PHE A 1 104 ? -5.669 -0.932 -7.553 1.00 91.44 104 PHE A CA 1
ATOM 816 C C . PHE A 1 104 ? -5.412 0.561 -7.378 1.00 91.44 104 PHE A C 1
ATOM 818 O O . PHE A 1 104 ? -4.356 1.064 -7.755 1.00 91.44 104 PHE A O 1
ATOM 825 N N . PRO A 1 105 ? -6.359 1.307 -6.803 1.00 90.50 105 PRO A N 1
ATOM 826 C CA . PRO A 1 105 ? -6.356 2.761 -6.875 1.00 90.50 105 PRO A CA 1
ATOM 827 C C . PRO A 1 105 ? -5.406 3.415 -5.851 1.00 90.50 105 PRO A C 1
ATOM 829 O O . PRO A 1 105 ? -5.785 4.294 -5.074 1.00 90.50 105 PRO A O 1
ATOM 832 N N . TYR A 1 106 ? -4.153 2.964 -5.849 1.00 92.50 106 TYR A N 1
ATOM 833 C CA . TYR A 1 106 ? -3.022 3.582 -5.183 1.00 92.50 106 TYR A CA 1
ATOM 834 C C . TYR A 1 106 ? -2.630 4.877 -5.886 1.00 92.50 106 TYR A C 1
ATOM 836 O O . TYR A 1 106 ? -2.869 5.070 -7.075 1.00 92.50 106 TYR A O 1
ATOM 844 N N . SER A 1 107 ? -1.982 5.780 -5.158 1.00 90.00 107 SER A N 1
ATOM 845 C CA . SER A 1 107 ? -1.463 7.012 -5.748 1.00 90.00 107 SER A CA 1
ATOM 846 C C . SER A 1 107 ? -0.391 6.689 -6.792 1.00 90.00 107 SER A C 1
ATOM 848 O O . SER A 1 107 ? 0.626 6.079 -6.470 1.00 90.00 107 SER A O 1
ATOM 850 N N . ASN A 1 108 ? -0.592 7.120 -8.040 1.00 92.00 108 ASN A N 1
ATOM 851 C CA . ASN A 1 108 ? 0.360 6.882 -9.127 1.00 92.00 108 ASN A CA 1
ATOM 852 C C . ASN A 1 108 ? 1.249 8.123 -9.360 1.00 92.00 108 ASN A C 1
ATOM 854 O O . ASN A 1 108 ? 0.715 9.205 -9.617 1.00 92.00 108 ASN A O 1
ATOM 858 N N . PRO A 1 109 ? 2.592 8.005 -9.300 1.00 92.38 109 PRO A N 1
ATOM 859 C CA . PRO A 1 109 ? 3.500 9.135 -9.516 1.00 92.38 109 PRO A CA 1
ATOM 860 C C . PRO A 1 109 ? 3.647 9.535 -10.997 1.00 92.38 109 PRO A C 1
ATOM 862 O O . PRO A 1 109 ? 4.227 10.579 -11.309 1.00 92.38 109 PRO A O 1
ATOM 865 N N . ASN A 1 110 ? 3.146 8.727 -11.934 1.00 95.31 110 ASN A N 1
ATOM 866 C CA . ASN A 1 110 ? 3.218 8.994 -13.362 1.00 95.31 110 ASN A CA 1
ATOM 867 C C . ASN A 1 110 ? 2.138 9.999 -13.788 1.00 95.31 110 ASN A C 1
ATOM 869 O O . ASN A 1 110 ? 0.963 9.669 -13.945 1.00 95.31 110 ASN A O 1
ATOM 873 N N . ARG A 1 111 ? 2.561 11.240 -14.044 1.00 96.31 111 ARG A N 1
ATOM 874 C CA . ARG A 1 111 ? 1.667 12.317 -14.496 1.00 96.31 111 ARG A CA 1
ATOM 875 C C . ARG A 1 111 ? 0.921 11.975 -15.785 1.00 96.31 111 ARG A C 1
ATOM 877 O O . ARG A 1 111 ? -0.245 12.326 -15.892 1.00 96.31 111 ARG A O 1
ATOM 884 N N . ALA A 1 112 ? 1.555 11.298 -16.743 1.00 96.81 112 ALA A N 1
ATOM 885 C CA . ALA A 1 112 ? 0.889 10.925 -17.990 1.00 96.81 112 ALA A CA 1
ATOM 886 C C . ALA A 1 112 ? -0.244 9.919 -17.741 1.00 96.81 112 ALA A C 1
ATOM 888 O O . ALA A 1 112 ? -1.304 10.055 -18.341 1.00 96.81 112 ALA A O 1
ATOM 889 N N . ALA A 1 113 ? -0.057 8.973 -16.814 1.00 96.56 113 ALA A N 1
ATOM 890 C CA . ALA A 1 113 ? -1.114 8.049 -16.400 1.00 96.56 113 ALA A CA 1
ATOM 891 C C . ALA A 1 113 ? -2.273 8.775 -15.698 1.00 96.56 113 ALA A C 1
ATOM 893 O O . ALA A 1 113 ? -3.433 8.492 -15.979 1.00 96.56 113 ALA A O 1
ATOM 894 N N . LEU A 1 114 ? -1.973 9.753 -14.833 1.00 95.44 114 LEU A N 1
ATOM 895 C CA . LEU A 1 114 ? -2.999 10.574 -14.181 1.00 95.44 114 LEU A CA 1
ATOM 896 C C . LEU A 1 114 ? -3.789 11.430 -15.178 1.00 95.44 114 LEU A C 1
ATOM 898 O O . LEU A 1 114 ? -5.003 11.537 -15.052 1.00 95.44 114 LEU A O 1
ATOM 902 N N . GLU A 1 115 ? -3.128 12.045 -16.163 1.00 96.19 115 GLU A N 1
ATOM 903 C CA . GLU A 1 115 ? -3.832 12.786 -17.217 1.00 96.19 115 GLU A CA 1
ATOM 904 C C . GLU A 1 115 ? -4.668 11.850 -18.098 1.00 96.19 115 GLU A C 1
ATOM 906 O O . GLU A 1 115 ? -5.802 12.186 -18.431 1.00 96.19 115 GLU A O 1
ATOM 911 N N . TYR A 1 116 ? -4.154 10.657 -18.420 1.00 96.19 116 TYR A N 1
ATOM 912 C CA . TYR A 1 116 ? -4.896 9.647 -19.175 1.00 96.19 116 TYR A CA 1
ATOM 913 C C . TYR A 1 116 ? -6.166 9.202 -18.433 1.00 96.19 116 TYR A C 1
ATOM 915 O O . TYR A 1 116 ? -7.242 9.162 -19.028 1.00 96.19 116 TYR A O 1
ATOM 923 N N . ALA A 1 117 ? -6.066 8.951 -17.124 1.00 94.12 117 ALA A N 1
ATOM 924 C CA . ALA A 1 117 ? -7.182 8.545 -16.268 1.00 94.12 117 ALA A CA 1
ATOM 925 C C . ALA A 1 117 ? -8.257 9.631 -16.068 1.00 94.12 117 ALA A C 1
ATOM 927 O O . ALA A 1 117 ? -9.356 9.330 -15.629 1.00 94.12 117 ALA A O 1
ATOM 928 N N . LYS A 1 118 ? -7.982 10.910 -16.358 1.00 93.75 118 LYS A N 1
ATOM 929 C CA . LYS A 1 118 ? -9.032 11.950 -16.335 1.00 93.75 118 LYS A CA 1
ATOM 930 C C . LYS A 1 118 ? -9.948 11.882 -17.555 1.00 93.75 118 LYS A C 1
ATOM 932 O O . LYS A 1 118 ? -11.051 12.421 -17.515 1.00 93.75 118 LYS A O 1
ATOM 937 N N . ALA A 1 119 ? -9.459 11.306 -18.650 1.00 92.69 119 ALA A N 1
ATOM 938 C CA . ALA A 1 119 ? -10.155 11.251 -19.929 1.00 92.69 119 ALA A CA 1
ATOM 939 C C . ALA A 1 119 ? -10.845 9.901 -20.192 1.00 92.69 119 ALA A C 1
ATOM 941 O O . ALA A 1 119 ? -11.547 9.785 -21.196 1.00 92.69 119 ALA A O 1
ATOM 942 N N . ASN A 1 120 ? -10.638 8.904 -19.324 1.00 88.75 120 ASN A N 1
ATOM 943 C CA . ASN A 1 120 ? -11.105 7.522 -19.464 1.00 88.75 120 ASN A CA 1
ATOM 944 C C . ASN A 1 120 ? -11.615 6.999 -18.122 1.00 88.75 120 ASN A C 1
ATOM 946 O O . ASN A 1 120 ? -12.606 6.239 -18.135 1.00 88.75 120 ASN A O 1
#

Radius of gyration: 18.89 Å; chains: 1; bounding box: 44×25×48 Å

Sequence (120 aa):
DPADLEAIKPKLHDLVKAVELFDSDSPKTALIAGDAEMGVLWNAEAMLASREVPSYTWVFPSEGQFNWADGYMILAEAPHVDAAYAWLNYSLQGDVFWLMLRDFPYSNPNRAALEYAKAN

Foldseek 3Di:
DVVVVVVCVVVVVVVVVVDPDDDDDQPLVCCLVVVDVDDDHDPLSQVVSCVNPVVRDDDADPVGDDDDDDDDDDDPVRPCVVVVVVVCVVCLQLVNVLVCCVPRVDDDPRPSVVVVVVVD